Protein AF-A0A6N7MC11-F1 (afdb_monomer)

Structure (mmCIF, N/CA/C/O backbone):
data_AF-A0A6N7MC11-F1
#
_entry.id   AF-A0A6N7MC11-F1
#
loop_
_atom_site.group_PDB
_atom_site.id
_atom_site.type_symbol
_atom_site.label_atom_id
_atom_site.label_alt_id
_atom_site.label_comp_id
_atom_site.label_asym_id
_atom_site.label_entity_id
_atom_site.label_seq_id
_atom_site.pdbx_PDB_ins_code
_atom_site.Cartn_x
_atom_site.Cartn_y
_atom_site.Cartn_z
_atom_site.occupancy
_atom_site.B_iso_or_equiv
_atom_site.auth_seq_id
_atom_site.auth_comp_id
_atom_site.auth_asym_id
_atom_site.auth_atom_id
_atom_site.pdbx_PDB_model_num
ATOM 1 N N . MET A 1 1 ? 7.244 14.736 6.457 1.00 61.81 1 MET A N 1
ATOM 2 C CA . MET A 1 1 ? 5.994 14.275 7.107 1.00 61.81 1 MET A CA 1
ATOM 3 C C . MET A 1 1 ? 4.941 14.004 6.030 1.00 61.81 1 MET A C 1
ATOM 5 O O . MET A 1 1 ? 3.878 14.603 6.044 1.00 61.81 1 MET A O 1
ATOM 9 N N . HIS A 1 2 ? 5.247 13.142 5.059 1.00 86.38 2 HIS A N 1
ATOM 10 C CA . HIS A 1 2 ? 4.304 12.784 3.990 1.00 86.38 2 HIS A CA 1
ATOM 11 C C . HIS A 1 2 ? 3.544 11.497 4.360 1.00 86.38 2 HIS A C 1
ATOM 13 O O . HIS A 1 2 ? 2.333 11.411 4.187 1.00 86.38 2 HIS A O 1
ATOM 19 N N . GLU A 1 3 ? 4.238 10.564 5.009 1.00 92.06 3 GLU A N 1
ATOM 20 C CA . GLU A 1 3 ? 3.768 9.243 5.428 1.00 92.06 3 GLU A CA 1
ATOM 21 C C . GLU A 1 3 ? 2.766 9.316 6.584 1.00 92.06 3 GLU A C 1
ATOM 23 O O . GLU A 1 3 ? 1.801 8.562 6.599 1.00 92.06 3 GLU A O 1
ATOM 28 N N . LEU A 1 4 ? 2.936 10.261 7.519 1.00 91.69 4 LEU A N 1
ATOM 29 C CA . LEU A 1 4 ? 1.954 10.488 8.587 1.00 91.69 4 LEU A CA 1
ATOM 30 C C . LEU A 1 4 ? 0.606 10.942 8.023 1.00 91.69 4 LEU A C 1
ATOM 32 O O . LEU A 1 4 ? -0.427 10.426 8.432 1.00 91.69 4 LEU A O 1
ATOM 36 N N . SER A 1 5 ? 0.613 11.862 7.057 1.00 93.50 5 SER A N 1
ATOM 37 C CA . SER A 1 5 ? -0.615 12.323 6.404 1.00 93.50 5 SER A CA 1
ATOM 38 C C . SER A 1 5 ? -1.299 11.199 5.624 1.00 93.50 5 SER A C 1
ATOM 40 O O . SER A 1 5 ? -2.522 11.097 5.658 1.00 93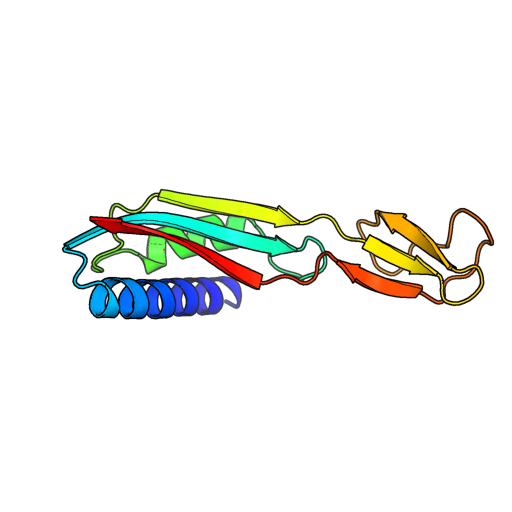.50 5 SER A O 1
ATOM 42 N N . ILE A 1 6 ? -0.519 10.332 4.963 1.00 94.75 6 ILE A N 1
ATOM 43 C CA . ILE A 1 6 ? -1.039 9.121 4.311 1.00 94.75 6 ILE A CA 1
ATOM 44 C C . ILE A 1 6 ? -1.691 8.200 5.346 1.00 94.75 6 ILE A C 1
ATOM 46 O O . ILE A 1 6 ? -2.834 7.795 5.163 1.00 94.75 6 ILE A O 1
ATOM 50 N N . ALA A 1 7 ? -0.991 7.896 6.440 1.00 95.75 7 ALA A N 1
ATOM 51 C CA . ALA A 1 7 ? -1.496 7.010 7.481 1.00 95.75 7 ALA A CA 1
ATOM 52 C C . ALA A 1 7 ? -2.793 7.537 8.105 1.00 95.75 7 ALA A C 1
ATOM 54 O O . ALA A 1 7 ? -3.760 6.791 8.218 1.00 95.75 7 ALA A O 1
ATOM 55 N N . MET A 1 8 ? -2.849 8.828 8.448 1.00 94.31 8 MET A N 1
ATOM 56 C CA . MET A 1 8 ? -4.070 9.455 8.967 1.00 94.31 8 MET A CA 1
ATOM 57 C C . MET A 1 8 ? -5.230 9.321 7.980 1.00 94.31 8 MET A C 1
ATOM 59 O O . MET A 1 8 ? -6.305 8.883 8.370 1.00 94.31 8 MET A O 1
ATOM 63 N N . ASN A 1 9 ? -4.995 9.589 6.692 1.00 95.06 9 ASN A N 1
ATOM 64 C CA . ASN A 1 9 ? -6.033 9.442 5.675 1.00 95.06 9 ASN A CA 1
ATOM 65 C C . ASN A 1 9 ? -6.530 7.990 5.541 1.00 95.06 9 ASN A C 1
ATOM 67 O O . ASN A 1 9 ? -7.727 7.761 5.388 1.00 95.06 9 ASN A O 1
ATOM 71 N N . ILE A 1 10 ? -5.633 7.005 5.644 1.00 95.62 10 ILE A N 1
ATOM 72 C CA . ILE A 1 10 ? -6.000 5.583 5.632 1.00 95.62 10 ILE A CA 1
ATOM 73 C C . ILE A 1 10 ? -6.868 5.229 6.845 1.00 95.62 10 ILE A C 1
ATOM 75 O O . ILE A 1 10 ? -7.872 4.535 6.685 1.00 95.62 10 ILE A O 1
ATOM 79 N N . ILE A 1 11 ? -6.501 5.704 8.039 1.00 95.38 11 ILE A N 1
ATOM 80 C CA . ILE A 1 11 ? -7.270 5.498 9.275 1.00 95.38 11 ILE A CA 1
ATOM 81 C C . ILE A 1 11 ? -8.656 6.141 9.169 1.00 95.38 11 ILE A C 1
ATOM 83 O O . ILE A 1 11 ? -9.638 5.489 9.522 1.00 95.38 11 ILE A O 1
ATOM 87 N N . ASP A 1 12 ? -8.752 7.353 8.619 1.00 94.38 12 ASP A N 1
ATOM 88 C CA . ASP A 1 12 ? -10.028 8.042 8.397 1.00 94.38 12 ASP A CA 1
ATOM 89 C C . ASP A 1 12 ? -10.929 7.242 7.442 1.00 94.38 12 ASP A C 1
ATOM 91 O O . ASP A 1 12 ? -12.065 6.913 7.785 1.00 94.38 12 ASP A O 1
ATOM 95 N N . ILE A 1 13 ? -10.400 6.837 6.278 1.00 93.75 13 ILE A N 1
ATOM 96 C CA . ILE A 1 13 ? -11.125 6.003 5.304 1.00 93.75 13 ILE A CA 1
ATOM 97 C C . ILE A 1 13 ? -11.605 4.707 5.965 1.00 93.75 13 ILE A C 1
ATOM 99 O O . ILE A 1 13 ? -12.758 4.303 5.804 1.00 93.75 13 ILE A O 1
ATOM 103 N N . ALA A 1 14 ? -10.726 4.043 6.710 1.00 94.12 14 ALA A N 1
ATOM 104 C CA . ALA A 1 14 ? -11.042 2.783 7.358 1.00 94.12 14 ALA A CA 1
ATOM 105 C C . ALA A 1 14 ? -12.118 2.933 8.446 1.00 94.12 14 ALA A C 1
ATOM 107 O O . ALA A 1 14 ? -13.023 2.098 8.528 1.00 94.12 14 ALA A O 1
ATOM 108 N N . GLY A 1 15 ? -12.060 4.016 9.225 1.00 93.44 15 GLY A N 1
ATOM 109 C CA . GLY A 1 15 ? -13.084 4.390 10.197 1.00 93.44 15 GLY A CA 1
ATOM 110 C C . GLY A 1 15 ? -14.440 4.630 9.538 1.00 93.44 15 GLY A C 1
ATOM 111 O O . GLY A 1 15 ? -15.430 4.031 9.955 1.00 93.44 15 GLY A O 1
ATOM 112 N N . GLU A 1 16 ? -14.483 5.396 8.444 1.00 93.56 16 GLU A N 1
ATOM 113 C CA . GLU A 1 16 ? -15.725 5.629 7.695 1.00 93.56 16 GLU A CA 1
ATOM 114 C C . GLU A 1 16 ? -16.359 4.326 7.184 1.00 93.56 16 GLU A C 1
ATOM 116 O O . GLU A 1 16 ? -17.582 4.167 7.213 1.00 93.56 16 GLU A O 1
ATOM 121 N N . TYR A 1 17 ? -15.552 3.387 6.678 1.00 92.81 17 TYR A N 1
ATOM 122 C CA . TYR A 1 17 ? -16.062 2.093 6.215 1.00 92.81 17 TYR A CA 1
ATOM 123 C C . TYR A 1 17 ? -16.547 1.213 7.370 1.00 92.81 17 TYR A C 1
ATOM 125 O O . TYR A 1 17 ? -17.582 0.560 7.230 1.00 92.81 17 TYR A O 1
ATOM 133 N N . ALA A 1 18 ? -15.844 1.216 8.505 1.00 92.81 18 ALA A N 1
ATOM 134 C CA . ALA A 1 18 ? -16.267 0.501 9.705 1.00 92.81 18 ALA A CA 1
ATOM 135 C C . ALA A 1 18 ? -17.612 1.032 10.229 1.00 92.81 18 ALA A C 1
ATOM 137 O O . ALA A 1 18 ? -18.524 0.247 10.493 1.00 92.81 18 ALA A O 1
ATOM 138 N N . GLU A 1 19 ? -17.780 2.356 10.281 1.00 93.00 19 GLU A N 1
ATOM 139 C CA . GLU A 1 19 ? -19.044 2.994 10.663 1.00 93.00 19 GLU A CA 1
ATOM 140 C C . GLU A 1 19 ? -20.182 2.627 9.704 1.00 93.00 19 GLU A C 1
ATOM 142 O O . GLU A 1 19 ? -21.252 2.203 10.146 1.00 93.00 19 GLU A O 1
ATOM 147 N N . LYS A 1 20 ? -19.948 2.701 8.386 1.00 93.19 20 LYS A N 1
ATOM 148 C CA . LYS A 1 20 ? -20.934 2.292 7.365 1.00 93.19 20 LYS A CA 1
ATOM 149 C C . LYS A 1 20 ? -21.336 0.820 7.500 1.00 93.19 20 LYS A C 1
ATOM 151 O O . LYS A 1 20 ? -22.482 0.473 7.217 1.00 93.19 20 LYS A O 1
ATOM 156 N N . ALA A 1 21 ? -20.416 -0.034 7.943 1.00 92.00 21 ALA A N 1
ATOM 157 C CA . ALA A 1 21 ? -20.667 -1.448 8.202 1.00 92.00 21 ALA A CA 1
ATOM 158 C C . ALA A 1 21 ? -21.332 -1.721 9.567 1.00 92.00 21 ALA A C 1
ATOM 160 O O . ALA A 1 21 ? -21.673 -2.868 9.844 1.00 92.00 21 ALA A O 1
ATOM 161 N N . ASN A 1 22 ? -21.546 -0.699 10.409 1.00 92.62 22 ASN A N 1
ATOM 162 C CA . ASN A 1 22 ? -21.921 -0.842 11.823 1.00 92.62 22 ASN A CA 1
ATOM 163 C C . ASN A 1 22 ? -20.970 -1.767 12.606 1.00 92.62 22 ASN A C 1
ATOM 165 O O . ASN A 1 22 ? -21.387 -2.444 13.550 1.00 92.62 22 ASN A O 1
ATOM 169 N N . ALA A 1 23 ? -19.700 -1.795 12.203 1.00 91.75 23 ALA A N 1
ATOM 170 C CA . ALA A 1 23 ? -18.676 -2.585 12.855 1.00 91.75 23 ALA A CA 1
ATOM 171 C C . ALA A 1 23 ? -18.364 -2.016 14.240 1.00 91.75 23 ALA A C 1
ATOM 173 O O . ALA A 1 23 ? -18.224 -0.806 14.427 1.00 91.75 23 ALA A O 1
ATOM 174 N N . LYS A 1 24 ? -18.215 -2.905 15.214 1.00 89.06 24 LYS A N 1
ATOM 175 C CA . LYS A 1 24 ? -17.733 -2.577 16.559 1.00 89.06 24 LYS A CA 1
ATOM 176 C C . LYS A 1 24 ? -16.223 -2.717 16.657 1.00 89.06 24 LYS A C 1
ATOM 178 O O . LYS A 1 24 ? -15.611 -2.059 17.497 1.00 89.06 24 LYS A O 1
ATOM 183 N N . VAL A 1 25 ? -15.639 -3.592 15.837 1.00 90.31 25 VAL A N 1
ATOM 184 C CA . VAL A 1 25 ? -14.206 -3.888 15.850 1.00 90.31 25 VAL A CA 1
ATOM 185 C C . VAL A 1 25 ? -13.680 -3.986 14.423 1.00 90.31 25 VAL A C 1
ATOM 187 O O . VAL A 1 25 ? -14.282 -4.630 13.567 1.00 90.31 25 VAL A O 1
ATOM 190 N N . VAL A 1 26 ? -12.519 -3.373 14.181 1.00 94.62 26 VAL A N 1
ATOM 191 C CA . VAL A 1 26 ? -11.732 -3.582 12.961 1.00 94.62 26 VAL A CA 1
ATOM 192 C C . VAL A 1 26 ? -10.536 -4.458 13.321 1.00 94.62 26 VAL A C 1
ATOM 194 O O . VAL A 1 26 ? -9.642 -4.036 14.053 1.00 94.62 26 VAL A O 1
ATOM 197 N N . HIS A 1 27 ? -10.516 -5.689 12.820 1.00 95.06 27 HIS A N 1
ATOM 198 C CA . HIS A 1 27 ? -9.460 -6.658 13.120 1.00 95.06 27 HIS A CA 1
ATOM 199 C C . HIS A 1 27 ? -8.214 -6.415 12.272 1.00 95.06 27 HIS A C 1
ATOM 201 O O . HIS A 1 27 ? -7.098 -6.451 12.787 1.00 95.06 27 HIS A O 1
ATOM 207 N N . ARG A 1 28 ? -8.397 -6.122 10.979 1.00 96.38 28 ARG A N 1
ATOM 208 C CA . ARG A 1 28 ? -7.291 -5.980 10.025 1.00 96.38 28 ARG A CA 1
ATOM 209 C C . ARG A 1 28 ? -7.607 -5.008 8.892 1.00 96.38 28 ARG A C 1
ATOM 211 O O . ARG A 1 28 ? -8.733 -5.002 8.391 1.00 96.38 28 ARG A O 1
ATOM 218 N N . ILE A 1 29 ? -6.599 -4.251 8.463 1.00 96.25 29 ILE A N 1
ATOM 219 C CA . ILE A 1 29 ? -6.601 -3.463 7.225 1.00 96.25 29 ILE A CA 1
ATOM 220 C C . ILE A 1 29 ? -5.480 -3.978 6.325 1.00 96.25 29 ILE A C 1
ATOM 222 O O . ILE A 1 29 ? -4.326 -4.045 6.750 1.00 96.25 29 ILE A O 1
ATOM 226 N N . ASP A 1 30 ? -5.813 -4.2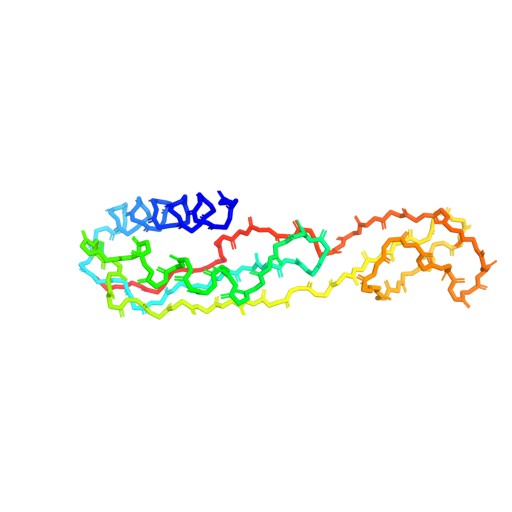81 5.074 1.00 96.69 30 ASP A N 1
ATOM 227 C CA . ASP A 1 30 ? -4.828 -4.555 4.031 1.00 96.69 30 ASP A CA 1
ATOM 228 C C . ASP A 1 30 ? -4.661 -3.322 3.141 1.00 96.69 30 ASP A C 1
ATOM 230 O O . ASP A 1 30 ? -5.638 -2.788 2.608 1.00 96.69 30 ASP A O 1
ATOM 234 N N . ILE A 1 31 ? -3.421 -2.878 2.960 1.00 96.69 31 ILE A N 1
ATOM 235 C CA . ILE A 1 31 ? -3.066 -1.681 2.195 1.00 96.69 31 ILE A CA 1
ATOM 236 C C . ILE A 1 31 ? -2.143 -2.112 1.065 1.00 96.69 31 ILE A C 1
ATOM 238 O O . ILE A 1 31 ? -1.094 -2.694 1.314 1.00 96.69 31 ILE A O 1
ATOM 242 N N . GLU A 1 32 ? -2.512 -1.823 -0.177 1.00 97.38 32 GLU A N 1
ATOM 243 C CA . GLU A 1 32 ? -1.626 -2.028 -1.320 1.00 97.38 32 GLU A CA 1
ATOM 244 C C . GLU A 1 32 ? -0.797 -0.771 -1.552 1.00 97.38 32 GLU A C 1
ATOM 246 O O . GLU A 1 32 ? -1.349 0.318 -1.746 1.00 97.38 32 GLU A O 1
ATOM 251 N N . VAL A 1 33 ? 0.523 -0.943 -1.527 1.00 97.00 33 VAL A N 1
ATOM 252 C CA . VAL A 1 33 ? 1.497 0.128 -1.735 1.00 97.00 33 VAL A CA 1
ATOM 253 C C . VAL A 1 3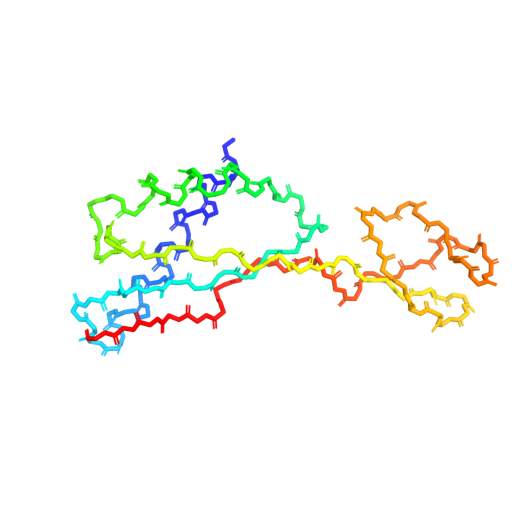3 ? 2.493 -0.324 -2.791 1.00 97.00 33 VAL A C 1
ATOM 255 O O . VAL A 1 33 ? 3.180 -1.335 -2.632 1.00 97.00 33 VAL A O 1
ATOM 258 N N . GLY A 1 34 ? 2.547 0.418 -3.886 1.00 96.25 34 GLY A N 1
ATOM 259 C CA . GLY A 1 34 ? 3.444 0.150 -4.991 1.00 96.25 34 GLY A CA 1
ATOM 260 C C . GLY A 1 34 ? 4.867 0.629 -4.723 1.00 96.25 34 GLY A C 1
ATOM 261 O O . GLY A 1 34 ? 5.073 1.695 -4.142 1.00 96.25 34 GLY A O 1
ATOM 262 N N . GLU A 1 35 ? 5.861 -0.135 -5.170 1.00 94.62 35 GLU A N 1
ATOM 263 C CA . GLU A 1 35 ? 7.285 0.186 -4.970 1.00 94.62 35 GLU A CA 1
ATOM 264 C C . GLU A 1 35 ? 7.727 1.472 -5.693 1.00 94.62 35 GLU A C 1
ATOM 266 O O . GLU A 1 35 ? 8.662 2.143 -5.263 1.00 94.62 35 GLU A O 1
ATOM 271 N N . LEU A 1 36 ? 7.003 1.876 -6.739 1.00 93.75 36 LEU A N 1
ATOM 272 C CA . LEU A 1 36 ? 7.226 3.104 -7.509 1.00 93.75 36 LEU A CA 1
ATOM 273 C C . LEU A 1 36 ? 6.354 4.281 -7.024 1.00 93.75 36 LEU A C 1
ATOM 275 O O . LEU A 1 36 ? 6.338 5.334 -7.665 1.00 93.75 36 LEU A O 1
ATOM 279 N N . SER A 1 37 ? 5.613 4.127 -5.918 1.00 93.25 37 SER A N 1
ATOM 280 C CA . SER A 1 37 ? 4.774 5.191 -5.334 1.00 93.25 37 SER A CA 1
ATOM 281 C C . SER A 1 37 ? 5.583 6.294 -4.639 1.00 93.25 37 SER A C 1
ATOM 283 O O . SER A 1 37 ? 5.064 7.384 -4.404 1.00 93.25 37 SER A O 1
ATOM 285 N N . GLY A 1 38 ? 6.851 6.021 -4.309 1.00 91.38 38 GLY A N 1
ATOM 286 C CA . GLY A 1 38 ? 7.704 6.916 -3.522 1.00 91.38 38 GLY A CA 1
ATOM 287 C C . GLY A 1 38 ? 7.449 6.859 -2.011 1.00 91.38 38 GLY A C 1
ATOM 288 O O . GLY A 1 38 ? 8.063 7.621 -1.267 1.00 91.38 38 GLY A O 1
ATOM 289 N N . VAL A 1 39 ? 6.569 5.965 -1.548 1.00 93.88 39 VAL A N 1
ATOM 290 C CA . VAL A 1 39 ? 6.305 5.741 -0.123 1.00 93.88 39 VAL A CA 1
ATOM 291 C C . VAL A 1 39 ? 7.431 4.922 0.503 1.00 93.88 39 VAL A C 1
ATOM 293 O O . VAL A 1 39 ? 7.804 3.862 0.003 1.00 93.88 39 VAL A O 1
ATOM 296 N N . VAL A 1 40 ? 7.932 5.381 1.649 1.00 94.00 40 VAL A N 1
ATOM 297 C CA . VAL A 1 40 ? 8.871 4.611 2.471 1.00 94.00 40 VAL A CA 1
ATOM 298 C C . VAL A 1 40 ? 8.079 3.668 3.378 1.00 94.00 40 VAL A C 1
ATOM 300 O O . VAL A 1 40 ? 7.420 4.117 4.317 1.00 94.00 40 VAL A O 1
ATOM 303 N N . PHE A 1 41 ? 8.136 2.364 3.098 1.00 92.88 41 PHE A N 1
ATOM 304 C CA . PHE A 1 41 ? 7.323 1.341 3.769 1.00 92.88 41 PHE A CA 1
ATOM 305 C C . PHE A 1 41 ? 7.475 1.360 5.290 1.00 92.88 41 PHE A C 1
ATOM 307 O O . PHE A 1 41 ? 6.480 1.455 6.001 1.00 92.88 41 PHE A O 1
ATOM 314 N N . GLU A 1 42 ? 8.707 1.361 5.794 1.00 93.31 42 GLU A N 1
ATOM 315 C CA . GLU A 1 42 ? 8.990 1.326 7.233 1.00 93.31 42 GLU A CA 1
ATOM 316 C C . GLU A 1 42 ? 8.477 2.595 7.938 1.00 93.31 42 GLU A C 1
ATOM 318 O O . GLU A 1 42 ? 8.014 2.556 9.080 1.00 93.31 42 GLU A O 1
ATOM 323 N N . ALA A 1 43 ? 8.517 3.737 7.244 1.00 94.94 43 ALA A N 1
ATOM 324 C CA . ALA A 1 43 ? 7.982 4.992 7.758 1.00 94.94 43 ALA A CA 1
ATOM 325 C C . ALA A 1 43 ? 6.446 5.001 7.753 1.00 94.94 43 ALA A C 1
ATOM 327 O O . ALA A 1 43 ? 5.846 5.535 8.688 1.00 94.94 43 ALA A O 1
ATOM 328 N N . LEU A 1 44 ? 5.811 4.391 6.745 1.00 95.38 44 LEU A N 1
ATOM 329 C CA . LEU A 1 44 ? 4.362 4.212 6.710 1.00 95.38 44 LEU A CA 1
ATOM 330 C C . LEU A 1 44 ? 3.892 3.251 7.810 1.00 95.38 44 LEU A C 1
ATOM 332 O O . LEU A 1 44 ? 2.945 3.583 8.514 1.00 95.38 44 LEU A O 1
ATOM 336 N N . GLU A 1 45 ? 4.564 2.118 8.020 1.00 94.44 45 GLU A N 1
ATOM 337 C CA . GLU A 1 45 ? 4.257 1.182 9.116 1.00 94.44 45 GLU A CA 1
ATOM 338 C C . GLU A 1 45 ? 4.317 1.890 10.474 1.00 94.44 45 GLU A C 1
ATOM 340 O O . GLU A 1 45 ? 3.365 1.848 11.257 1.00 94.44 45 GLU A O 1
ATOM 345 N N . PHE A 1 46 ? 5.397 2.635 10.724 1.00 94.06 46 PHE A N 1
ATOM 346 C CA . PHE A 1 46 ? 5.529 3.429 11.943 1.00 94.06 46 PHE A CA 1
ATOM 347 C C . PHE A 1 46 ? 4.436 4.503 12.068 1.00 94.06 46 PHE A C 1
ATOM 349 O O . PHE A 1 46 ? 3.901 4.738 13.157 1.00 94.06 46 PHE A O 1
ATOM 356 N N . ALA A 1 47 ? 4.099 5.175 10.967 1.00 95.50 47 ALA A N 1
ATOM 357 C CA . ALA A 1 47 ? 3.055 6.188 10.949 1.00 95.50 47 ALA A CA 1
ATOM 358 C C . ALA A 1 47 ? 1.672 5.589 11.244 1.00 95.50 47 ALA A C 1
ATOM 360 O O . ALA A 1 47 ? 0.938 6.163 12.047 1.00 95.50 47 ALA A O 1
ATOM 361 N N . MET A 1 48 ? 1.348 4.425 10.674 1.00 95.31 48 MET A N 1
ATOM 362 C CA . MET A 1 48 ? 0.097 3.693 10.910 1.00 95.31 48 MET A CA 1
ATOM 363 C C . MET A 1 48 ? -0.078 3.336 12.390 1.00 95.31 48 MET A C 1
ATOM 365 O O . MET A 1 48 ? -1.133 3.605 12.969 1.00 95.31 48 MET A O 1
ATOM 369 N N . GLU A 1 49 ? 0.975 2.830 13.040 1.00 94.12 49 GLU A N 1
ATOM 370 C CA . GLU A 1 49 ? 0.946 2.499 14.473 1.00 94.12 49 GLU A CA 1
ATOM 371 C C . GLU A 1 49 ? 0.691 3.716 15.373 1.00 94.12 49 GLU A C 1
ATOM 373 O O . GLU A 1 49 ? 0.114 3.594 16.456 1.00 94.12 49 GLU A O 1
ATOM 378 N N . ASN A 1 50 ? 1.103 4.910 14.945 1.00 93.88 50 ASN A N 1
ATOM 379 C CA . ASN A 1 50 ? 0.818 6.139 15.680 1.00 93.88 50 ASN A CA 1
ATOM 380 C C . ASN A 1 50 ? -0.554 6.725 15.335 1.00 93.88 50 ASN A C 1
ATOM 382 O O . ASN A 1 50 ? -1.238 7.200 16.240 1.00 93.88 50 ASN A O 1
ATOM 386 N N . ALA A 1 51 ? -0.963 6.665 14.067 1.00 94.69 51 ALA A N 1
ATOM 387 C CA . ALA A 1 51 ? -2.224 7.216 13.583 1.00 94.69 51 ALA A CA 1
ATOM 388 C C . ALA A 1 51 ? -3.447 6.473 14.140 1.00 94.69 51 ALA A C 1
ATOM 390 O O . ALA A 1 51 ? -4.471 7.097 14.398 1.00 94.69 51 ALA A O 1
ATOM 391 N N . LYS A 1 52 ? -3.342 5.160 14.383 1.00 94.31 52 LYS A N 1
ATOM 392 C CA . LYS A 1 52 ? -4.463 4.359 14.900 1.00 94.31 52 LYS A CA 1
ATOM 393 C C . LYS A 1 52 ? -4.781 4.582 16.386 1.00 94.31 52 LYS A C 1
ATOM 395 O O . LYS A 1 52 ? -5.833 4.146 16.851 1.00 94.31 52 LYS A O 1
ATOM 400 N N . LYS A 1 53 ? -3.902 5.236 17.151 1.00 93.06 53 LYS A N 1
ATOM 401 C CA . LYS A 1 53 ? -4.087 5.452 18.599 1.00 93.06 53 LYS A CA 1
ATOM 402 C C . LYS A 1 53 ? -5.311 6.322 18.881 1.00 93.06 53 LYS A C 1
ATOM 404 O O . LYS A 1 53 ? -5.488 7.353 18.241 1.00 93.06 53 LYS A O 1
ATOM 409 N N . ASN A 1 54 ? -6.090 5.966 19.902 1.00 90.38 54 ASN A N 1
ATOM 410 C CA . ASN A 1 54 ? -7.337 6.643 20.272 1.00 90.38 54 ASN A CA 1
ATOM 411 C C . ASN A 1 54 ? -8.416 6.604 19.170 1.00 90.38 54 ASN A C 1
ATOM 413 O O . ASN A 1 54 ? -9.247 7.507 19.085 1.00 90.38 54 ASN A O 1
ATOM 417 N N . THR A 1 55 ? -8.414 5.565 18.330 1.00 90.81 55 THR A N 1
ATOM 418 C CA . THR A 1 55 ? -9.440 5.331 17.299 1.00 90.81 55 THR A CA 1
ATOM 419 C C . THR A 1 55 ? -10.056 3.938 17.462 1.00 90.81 55 THR A C 1
ATOM 421 O O . THR A 1 55 ? -9.516 3.092 18.175 1.00 90.81 55 THR A O 1
ATOM 424 N N . ILE A 1 56 ? -11.156 3.650 16.752 1.00 89.50 56 ILE A N 1
ATOM 425 C CA . ILE A 1 56 ? -11.721 2.285 16.672 1.00 89.50 56 ILE A CA 1
ATOM 426 C C . ILE A 1 56 ? -10.719 1.265 16.093 1.00 89.50 56 ILE A C 1
ATOM 428 O O . ILE A 1 56 ? 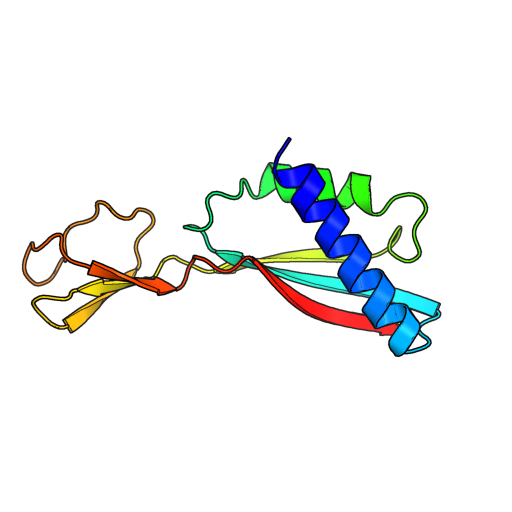-10.869 0.060 16.290 1.00 89.50 56 ILE A O 1
ATOM 432 N N . LEU A 1 57 ? -9.665 1.753 15.431 1.00 93.38 57 LEU A N 1
ATOM 433 C CA . LEU A 1 57 ? -8.633 0.955 14.783 1.00 93.38 57 LEU A CA 1
ATOM 434 C C . LEU A 1 57 ? -7.395 0.722 15.659 1.00 93.38 57 LEU A C 1
ATOM 436 O O . LEU A 1 57 ? -6.402 0.161 15.203 1.00 93.38 57 LEU A O 1
ATOM 440 N N . GLU A 1 58 ? -7.416 1.134 16.929 1.00 94.38 58 GLU A N 1
ATOM 441 C CA . GLU A 1 58 ? -6.232 1.093 17.799 1.00 94.38 58 GLU A CA 1
ATOM 442 C C . GLU A 1 58 ? -5.625 -0.311 17.945 1.00 94.38 58 GLU A C 1
ATOM 444 O O . GLU A 1 58 ? -4.410 -0.461 18.062 1.00 94.38 58 GLU A O 1
ATOM 449 N N . LYS A 1 59 ? -6.462 -1.351 17.892 1.00 93.38 59 LYS A N 1
ATOM 450 C CA . LYS A 1 59 ? -6.041 -2.759 17.989 1.00 93.38 59 LYS A CA 1
ATOM 451 C C . LYS A 1 59 ? -5.953 -3.468 16.638 1.00 93.38 59 LYS A C 1
ATOM 453 O O . LYS A 1 59 ? -5.742 -4.676 16.605 1.00 93.38 59 LYS A O 1
ATOM 458 N N . THR A 1 60 ? -6.125 -2.738 15.543 1.00 95.25 60 THR A N 1
ATOM 459 C CA . THR A 1 60 ? -6.147 -3.295 14.195 1.00 95.25 60 THR A CA 1
ATOM 460 C C . THR A 1 60 ? -4.748 -3.698 13.739 1.00 95.25 60 THR A C 1
ATOM 462 O O . THR A 1 60 ? -3.772 -2.958 13.924 1.00 95.25 60 THR A O 1
ATOM 465 N N . GLU A 1 61 ? -4.661 -4.867 13.108 1.00 95.88 61 GLU A N 1
ATOM 466 C CA . GLU A 1 61 ? -3.484 -5.305 12.363 1.00 95.88 61 GLU A CA 1
ATOM 467 C C . GLU A 1 61 ? -3.406 -4.539 11.036 1.00 95.88 61 GLU A C 1
ATOM 469 O O . GLU A 1 61 ? -4.339 -4.566 10.232 1.00 95.88 61 GLU A O 1
ATOM 474 N N . CYS A 1 62 ? -2.293 -3.848 10.796 1.00 95.31 62 CYS A N 1
ATOM 475 C CA . CYS A 1 62 ? -2.043 -3.156 9.535 1.00 95.31 62 CYS A CA 1
ATOM 476 C C . CYS A 1 62 ? -1.115 -4.014 8.672 1.00 95.31 62 CYS A C 1
ATOM 478 O O . CYS A 1 62 ? 0.046 -4.212 9.025 1.00 95.31 62 CYS A O 1
ATOM 480 N N . SER A 1 63 ? -1.619 -4.522 7.547 1.00 95.75 63 SER A N 1
ATOM 481 C CA . SER A 1 63 ? -0.841 -5.325 6.604 1.00 95.75 63 SER A CA 1
ATOM 482 C C . SER A 1 63 ? -0.556 -4.522 5.340 1.00 95.75 63 SER A C 1
ATOM 484 O O . SER A 1 63 ? -1.476 -4.146 4.613 1.00 95.75 63 SER A O 1
ATOM 486 N N . ILE A 1 64 ? 0.723 -4.260 5.069 1.00 96.00 64 ILE A N 1
ATOM 487 C CA . ILE A 1 64 ? 1.149 -3.604 3.832 1.00 96.00 64 ILE A CA 1
ATOM 488 C C . ILE A 1 64 ? 1.527 -4.663 2.799 1.00 96.00 64 ILE A C 1
ATOM 490 O O . ILE A 1 64 ? 2.475 -5.430 2.967 1.00 96.00 64 ILE A O 1
ATOM 494 N N . ILE A 1 65 ? 0.782 -4.680 1.701 1.00 96.69 65 ILE A N 1
ATOM 495 C CA . ILE A 1 65 ? 1.006 -5.526 0.537 1.00 96.69 65 ILE A CA 1
ATOM 496 C C . ILE A 1 65 ? 1.831 -4.717 -0.462 1.00 96.69 65 ILE A C 1
ATOM 498 O O . ILE A 1 65 ? 1.340 -3.758 -1.062 1.00 96.69 65 ILE A O 1
ATOM 502 N N . ARG A 1 66 ? 3.094 -5.110 -0.634 1.00 95.94 66 ARG A N 1
ATOM 503 C CA . ARG A 1 66 ? 4.009 -4.478 -1.589 1.00 95.94 66 ARG A CA 1
ATOM 504 C C . ARG A 1 66 ? 3.650 -4.909 -3.007 1.00 95.94 66 ARG A C 1
ATOM 506 O O . ARG A 1 66 ? 3.570 -6.108 -3.282 1.00 95.94 66 ARG A O 1
ATOM 513 N N . ILE A 1 67 ? 3.423 -3.940 -3.887 1.00 96.81 67 ILE A N 1
ATOM 514 C CA . ILE A 1 67 ? 3.120 -4.193 -5.296 1.00 96.81 67 ILE A CA 1
ATOM 515 C C . ILE A 1 67 ? 4.365 -3.875 -6.134 1.00 96.81 67 ILE A C 1
ATOM 517 O O . ILE A 1 67 ? 4.797 -2.717 -6.145 1.00 96.81 67 ILE A O 1
ATOM 521 N N . PRO A 1 68 ? 4.948 -4.869 -6.831 1.00 95.25 68 PRO A N 1
ATOM 522 C CA . PRO A 1 68 ? 6.156 -4.647 -7.609 1.00 95.25 68 PRO A CA 1
ATOM 523 C C . PRO A 1 68 ? 5.885 -3.696 -8.772 1.00 95.25 68 PRO A C 1
ATOM 525 O O . PRO A 1 68 ? 4.796 -3.698 -9.367 1.00 95.25 68 PRO A O 1
ATOM 528 N N . GLY A 1 69 ? 6.897 -2.897 -9.099 1.00 95.56 69 GLY A N 1
ATOM 529 C CA . GLY A 1 69 ? 6.887 -2.041 -10.274 1.00 95.56 69 GLY A CA 1
ATOM 530 C C . GLY A 1 69 ? 6.856 -2.860 -11.555 1.00 95.56 69 GLY A C 1
ATOM 531 O O . GLY A 1 69 ? 7.673 -3.759 -11.738 1.00 95.56 69 GLY A O 1
ATOM 532 N N . LYS A 1 70 ? 5.926 -2.537 -12.456 1.00 95.88 70 LYS A N 1
ATOM 533 C CA . LYS A 1 70 ? 5.875 -3.125 -13.797 1.00 95.88 70 LYS A CA 1
ATOM 534 C C . LYS A 1 70 ? 5.686 -2.045 -14.839 1.00 95.88 70 LYS A C 1
ATOM 536 O O . LYS A 1 70 ? 4.879 -1.125 -14.672 1.00 95.88 70 LYS A O 1
ATOM 541 N N . VAL A 1 71 ? 6.416 -2.195 -15.929 1.00 95.81 71 VAL A N 1
ATOM 542 C CA . VAL A 1 71 ? 6.452 -1.253 -17.039 1.00 95.81 71 VAL A CA 1
ATOM 543 C C . VAL A 1 71 ? 6.167 -1.952 -18.358 1.00 95.81 71 VAL A C 1
ATOM 545 O O . VAL A 1 71 ? 6.467 -3.132 -18.529 1.00 95.81 71 VAL A O 1
ATOM 548 N N . HIS A 1 72 ? 5.599 -1.202 -19.293 1.00 96.12 72 HIS A N 1
ATOM 549 C CA . HIS A 1 72 ? 5.360 -1.589 -20.673 1.00 96.12 72 HIS A CA 1
ATOM 550 C C . HIS A 1 72 ? 6.267 -0.764 -21.587 1.00 96.12 72 HIS A C 1
ATOM 552 O O . HIS A 1 72 ? 6.184 0.462 -21.602 1.00 96.12 72 HIS A O 1
ATOM 558 N N . CYS A 1 73 ? 7.137 -1.411 -22.365 1.00 96.25 73 CYS A N 1
ATOM 559 C CA . CYS A 1 73 ? 7.969 -0.708 -23.341 1.00 96.25 73 CYS A CA 1
ATOM 560 C C . CYS A 1 73 ? 7.124 -0.207 -24.519 1.00 96.25 73 CYS A C 1
ATOM 562 O O . CYS A 1 73 ? 6.580 -1.009 -25.277 1.00 96.25 73 CYS A O 1
ATOM 564 N N . GLU A 1 74 ? 7.114 1.103 -24.752 1.00 95.75 74 GLU A N 1
ATOM 565 C CA . GLU A 1 74 ? 6.328 1.722 -25.830 1.00 95.75 74 GLU A CA 1
ATOM 566 C C . GLU A 1 74 ? 6.839 1.359 -27.234 1.00 95.75 74 GLU A C 1
ATOM 568 O O . GLU A 1 74 ? 6.112 1.471 -28.218 1.00 95.75 74 GLU A O 1
ATOM 573 N N . ASN A 1 75 ? 8.096 0.918 -27.349 1.00 96.56 75 ASN A N 1
ATOM 574 C CA . ASN A 1 75 ? 8.722 0.607 -28.635 1.00 96.56 75 ASN A CA 1
ATOM 575 C C . ASN A 1 75 ? 8.505 -0.848 -29.085 1.00 96.56 75 ASN A C 1
ATOM 577 O O . ASN A 1 75 ? 8.287 -1.109 -30.264 1.00 96.56 75 ASN A O 1
ATOM 581 N N . CYS A 1 76 ? 8.600 -1.815 -28.166 1.00 96.38 76 CYS A N 1
ATOM 582 C CA . CYS A 1 76 ? 8.541 -3.244 -28.510 1.00 96.38 76 CYS A CA 1
ATOM 583 C C . CYS A 1 76 ? 7.442 -4.031 -27.782 1.00 96.38 76 CYS A C 1
ATOM 585 O O . CYS A 1 76 ? 7.388 -5.261 -27.910 1.00 96.38 76 CYS A O 1
ATOM 587 N N . SER A 1 77 ? 6.607 -3.326 -27.010 1.00 96.25 77 SER A N 1
ATOM 588 C CA . SER A 1 77 ? 5.483 -3.850 -26.226 1.00 96.25 77 SER A CA 1
ATOM 589 C C . SER A 1 77 ? 5.855 -4.932 -25.213 1.00 96.25 77 SER A C 1
ATOM 591 O O . SER A 1 77 ? 5.011 -5.723 -24.802 1.00 96.25 77 SER A O 1
ATOM 593 N N . TYR A 1 78 ? 7.131 -5.009 -24.832 1.00 96.50 78 TYR A N 1
ATOM 594 C CA . TYR A 1 78 ? 7.589 -5.944 -23.814 1.00 96.50 78 TYR A CA 1
ATOM 595 C C . TYR A 1 78 ? 7.290 -5.396 -22.423 1.00 96.50 78 TYR A C 1
ATOM 597 O O . TYR A 1 78 ? 7.655 -4.259 -22.121 1.00 96.50 78 TYR A O 1
ATOM 605 N N . GLU A 1 79 ? 6.660 -6.217 -21.589 1.00 96.19 79 GLU A N 1
ATOM 606 C CA . GLU A 1 79 ? 6.416 -5.912 -20.183 1.00 96.19 79 GLU A CA 1
ATOM 607 C C . GLU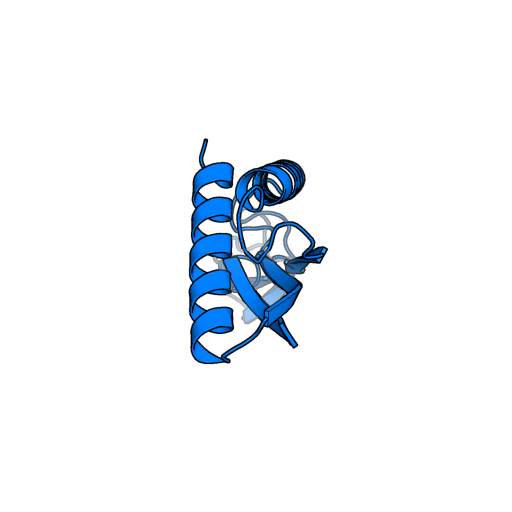 A 1 79 ? 7.488 -6.545 -19.306 1.00 96.19 79 GLU A C 1
ATOM 609 O O . GLU A 1 79 ? 7.875 -7.698 -19.515 1.00 96.19 79 GLU A O 1
ATOM 614 N N . PHE A 1 80 ? 7.966 -5.793 -18.322 1.00 94.62 80 PHE A N 1
ATOM 615 C CA . PHE A 1 80 ? 8.987 -6.262 -17.396 1.00 94.62 80 PHE A CA 1
ATOM 616 C C . PHE A 1 80 ? 8.850 -5.593 -16.033 1.00 94.62 80 PHE A C 1
ATOM 618 O O . PHE A 1 80 ? 8.294 -4.499 -15.911 1.00 94.62 80 PHE A O 1
ATOM 625 N N . ASP A 1 81 ? 9.341 -6.287 -15.010 1.00 94.44 81 ASP A N 1
ATOM 626 C CA . ASP A 1 81 ? 9.400 -5.752 -13.658 1.00 94.44 81 ASP A CA 1
ATOM 627 C C . ASP A 1 81 ? 10.563 -4.762 -13.547 1.00 94.44 81 ASP A C 1
ATOM 629 O O . ASP A 1 81 ? 11.613 -4.940 -14.174 1.00 94.44 81 ASP A O 1
ATOM 633 N N . THR A 1 82 ? 10.376 -3.713 -12.754 1.00 91.62 82 THR A N 1
ATOM 634 C CA . THR A 1 82 ? 11.412 -2.714 -12.506 1.00 91.62 82 THR A CA 1
ATOM 635 C C . THR A 1 82 ? 11.278 -2.117 -11.113 1.00 91.62 82 THR A C 1
ATOM 637 O O . THR A 1 82 ? 10.175 -1.852 -10.636 1.00 91.62 82 THR A O 1
ATOM 640 N N . ASP A 1 83 ? 12.415 -1.868 -10.477 1.00 85.69 83 ASP A N 1
ATOM 641 C CA . ASP A 1 83 ? 12.522 -1.149 -9.207 1.00 85.69 83 ASP A CA 1
ATOM 642 C C . ASP A 1 83 ? 12.640 0.373 -9.410 1.00 85.69 83 ASP A C 1
ATOM 644 O O . ASP A 1 83 ? 12.467 1.152 -8.473 1.00 85.69 83 ASP A O 1
ATOM 648 N N . ASN A 1 84 ? 12.918 0.820 -10.640 1.00 83.88 84 ASN A N 1
ATOM 649 C CA . ASN A 1 84 ? 13.053 2.230 -10.982 1.00 83.88 84 ASN A CA 1
ATOM 650 C C . ASN A 1 84 ? 12.641 2.529 -12.438 1.00 83.88 84 ASN A C 1
ATOM 652 O O . ASN 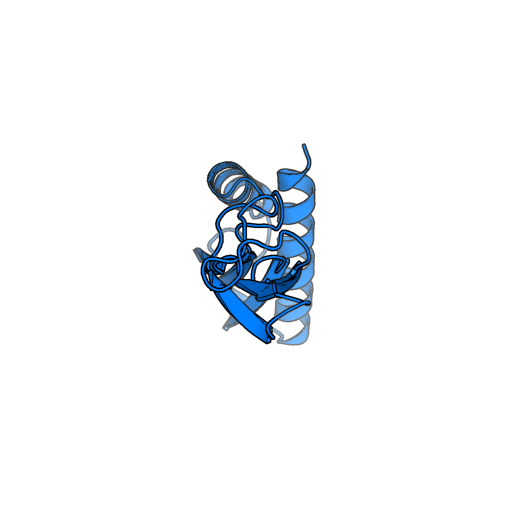A 1 84 ? 12.640 1.668 -13.310 1.00 83.88 84 ASN A O 1
ATOM 656 N N . VAL A 1 85 ? 12.294 3.782 -12.728 1.00 80.12 85 VAL A N 1
ATOM 657 C CA . VAL A 1 85 ? 11.789 4.202 -14.055 1.00 80.12 85 VAL A CA 1
ATOM 658 C C . VAL A 1 85 ? 12.881 4.477 -15.093 1.00 80.12 85 VAL A C 1
ATOM 660 O O . VAL A 1 85 ? 12.578 4.910 -16.201 1.00 80.12 85 VAL A O 1
ATOM 663 N N . TYR A 1 86 ? 14.147 4.274 -14.732 1.00 85.56 86 TYR A N 1
ATOM 664 C CA . TYR A 1 86 ? 15.306 4.557 -15.579 1.00 85.56 86 TYR A CA 1
ATOM 665 C C . TYR A 1 86 ? 15.922 3.286 -16.179 1.00 85.56 86 TYR A C 1
ATOM 667 O O . TYR A 1 86 ? 16.925 3.369 -16.885 1.00 85.56 86 TYR A O 1
ATOM 675 N N . THR A 1 87 ? 15.325 2.122 -15.923 1.00 87.12 87 THR A N 1
ATOM 676 C CA . THR A 1 87 ? 15.737 0.834 -16.486 1.00 87.12 87 THR A CA 1
ATOM 677 C C . THR A 1 87 ? 15.440 0.779 -17.983 1.00 87.12 87 THR A C 1
ATOM 679 O O . THR A 1 87 ? 14.324 1.064 -18.413 1.00 87.12 87 THR A O 1
ATOM 682 N N . GLU A 1 88 ? 16.422 0.399 -18.796 1.00 93.50 88 GLU A N 1
ATOM 683 C CA . GLU A 1 88 ? 16.207 0.161 -20.225 1.00 93.50 88 GLU A CA 1
ATOM 684 C C . GLU A 1 88 ? 15.422 -1.130 -20.472 1.00 93.50 88 GLU A C 1
ATOM 686 O O . GLU A 1 88 ? 15.511 -2.099 -19.716 1.00 93.50 88 GLU A O 1
ATOM 691 N N . CYS A 1 89 ? 14.663 -1.172 -21.565 1.00 94.81 89 CYS A N 1
ATOM 692 C CA . CYS A 1 89 ? 13.937 -2.372 -21.941 1.00 94.81 89 CYS A CA 1
ATOM 693 C C . CYS A 1 89 ? 14.921 -3.518 -22.239 1.00 94.81 89 CYS A C 1
ATOM 695 O O . CYS A 1 89 ? 15.699 -3.412 -23.192 1.00 94.81 89 CYS A O 1
ATOM 697 N N . PRO A 1 90 ? 14.827 -4.674 -21.554 1.00 95.00 90 PRO A N 1
ATOM 698 C CA . PRO A 1 90 ? 15.773 -5.779 -21.736 1.00 95.00 90 PRO A CA 1
ATOM 699 C C . PRO A 1 90 ? 15.659 -6.459 -23.111 1.00 95.00 90 PRO A C 1
ATOM 701 O O . PRO A 1 90 ? 16.507 -7.269 -23.476 1.00 95.00 90 PRO A O 1
ATOM 704 N N . LYS A 1 91 ? 14.604 -6.157 -23.881 1.00 96.31 91 LYS A N 1
ATOM 705 C CA . LYS A 1 91 ? 14.361 -6.736 -25.208 1.00 96.31 91 LYS A CA 1
ATOM 706 C C . LYS A 1 91 ? 14.891 -5.870 -26.354 1.00 96.31 91 LYS A C 1
ATOM 708 O O . LYS A 1 91 ? 15.315 -6.420 -27.366 1.00 96.31 91 LYS A O 1
ATOM 713 N N . CYS A 1 92 ? 14.824 -4.543 -26.240 1.00 96.44 92 CYS A N 1
ATOM 714 C CA . CYS A 1 92 ? 15.178 -3.633 -27.338 1.00 96.44 92 CYS A CA 1
ATOM 715 C C . CYS A 1 92 ? 16.121 -2.483 -26.956 1.00 96.44 92 CYS A C 1
ATOM 717 O O . CYS A 1 92 ? 16.547 -1.760 -27.853 1.00 96.44 92 CYS A O 1
ATOM 719 N N . GLY A 1 93 ? 16.441 -2.302 -25.670 1.00 95.00 93 GLY A N 1
ATOM 720 C CA . GLY A 1 93 ? 17.312 -1.233 -25.169 1.00 95.00 93 GLY A CA 1
ATOM 721 C C . GLY A 1 93 ? 16.690 0.170 -25.170 1.00 95.00 93 GLY A C 1
ATOM 722 O O . GLY A 1 93 ? 17.392 1.144 -24.926 1.00 95.00 93 GLY A O 1
ATOM 723 N N . ASP A 1 94 ? 15.394 0.306 -25.471 1.00 94.62 94 ASP A N 1
ATOM 724 C CA . ASP A 1 94 ? 14.700 1.600 -25.411 1.00 94.62 94 ASP A CA 1
ATOM 725 C C . ASP A 1 94 ? 14.351 1.962 -23.957 1.00 94.62 94 ASP A C 1
ATOM 727 O O . ASP A 1 94 ? 14.072 1.085 -23.141 1.00 94.62 94 ASP A O 1
ATOM 731 N N . TYR A 1 95 ? 14.325 3.255 -23.647 1.00 93.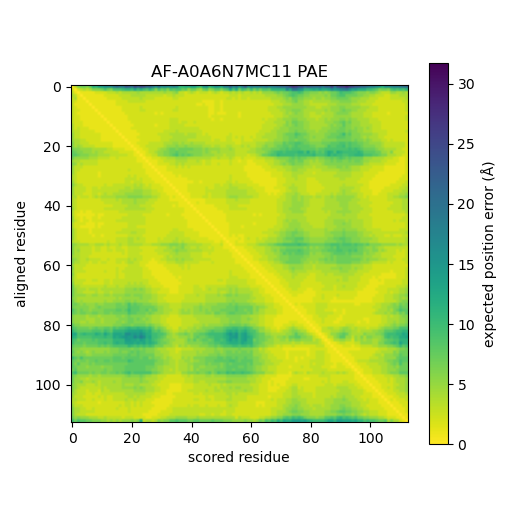19 95 TYR A N 1
ATOM 732 C CA . TYR A 1 95 ? 13.969 3.788 -22.327 1.00 93.19 95 TYR A CA 1
ATOM 733 C C . TYR A 1 95 ? 12.507 4.242 -22.253 1.00 93.19 95 TYR A C 1
ATOM 735 O O . TYR A 1 95 ? 11.990 4.470 -21.159 1.00 93.19 95 TYR A O 1
ATOM 743 N N . ARG A 1 96 ? 11.835 4.390 -23.404 1.00 93.94 96 ARG A N 1
ATOM 744 C CA . ARG A 1 96 ? 10.425 4.786 -23.472 1.00 93.94 96 ARG A CA 1
ATOM 745 C C . ARG A 1 96 ? 9.544 3.662 -22.953 1.00 93.94 96 ARG A C 1
ATOM 747 O O . ARG A 1 96 ? 9.441 2.590 -23.561 1.00 93.94 96 ARG A O 1
ATOM 754 N N . GLN A 1 97 ? 8.933 3.923 -21.809 1.00 93.75 97 GLN A N 1
ATOM 755 C CA . GLN A 1 97 ? 8.143 2.953 -21.080 1.00 93.75 97 GLN A CA 1
ATOM 756 C C . GLN A 1 97 ? 7.021 3.636 -20.304 1.00 93.75 97 GLN A C 1
ATOM 758 O O . GLN A 1 97 ? 7.191 4.729 -19.760 1.00 93.75 97 GLN A O 1
ATOM 763 N N . GLU A 1 98 ? 5.894 2.947 -20.219 1.00 94.38 98 GLU A N 1
ATOM 764 C CA . GLU A 1 98 ? 4.746 3.331 -19.413 1.00 94.38 98 GLU A CA 1
ATOM 765 C C . GLU A 1 98 ? 4.713 2.475 -18.146 1.00 94.38 98 GLU A C 1
ATOM 767 O O . GLU A 1 98 ? 4.888 1.261 -18.208 1.00 94.38 98 GLU A O 1
ATOM 772 N N . ILE A 1 99 ? 4.475 3.085 -16.984 1.00 94.50 99 ILE A N 1
ATOM 773 C CA . ILE A 1 99 ? 4.274 2.325 -15.745 1.00 94.50 99 ILE A CA 1
ATOM 774 C C . ILE A 1 99 ? 2.839 1.820 -15.710 1.00 94.50 99 ILE A C 1
ATOM 776 O O . ILE A 1 99 ? 1.906 2.619 -15.646 1.00 94.50 99 ILE A O 1
ATOM 780 N N . ILE A 1 100 ? 2.687 0.501 -15.679 1.00 95.75 100 ILE A N 1
ATOM 781 C CA . ILE A 1 100 ? 1.388 -0.177 -15.649 1.00 95.75 100 ILE A CA 1
ATOM 782 C C . ILE A 1 100 ? 1.051 -0.753 -14.266 1.00 95.75 100 ILE A C 1
ATOM 784 O O . ILE A 1 100 ? -0.106 -1.076 -14.012 1.00 95.75 100 ILE A O 1
ATOM 788 N N . GLN A 1 101 ? 2.036 -0.873 -13.366 1.00 96.38 101 GLN A N 1
ATOM 789 C CA . GLN A 1 101 ? 1.857 -1.349 -11.988 1.00 96.38 101 GLN A CA 1
ATOM 790 C C . GLN A 1 101 ? 2.945 -0.781 -11.064 1.00 96.38 101 GLN A C 1
ATOM 792 O O . GLN A 1 101 ? 4.034 -0.431 -11.5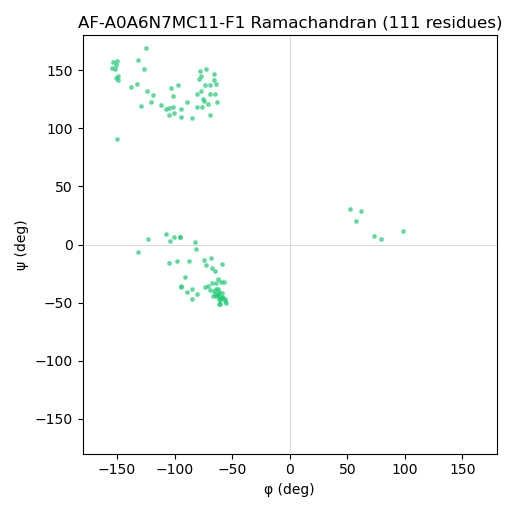24 1.00 96.38 101 GLN A O 1
ATOM 797 N N . GLY A 1 102 ? 2.685 -0.727 -9.758 1.00 95.31 102 GLY A N 1
ATOM 798 C CA . GLY A 1 102 ? 3.654 -0.316 -8.738 1.00 95.31 102 GLY A CA 1
ATOM 799 C C . GLY A 1 102 ? 3.500 1.137 -8.300 1.00 95.31 102 GLY A C 1
ATOM 800 O O . GLY A 1 102 ? 4.365 1.658 -7.606 1.00 95.31 102 GLY A O 1
ATOM 801 N N . ARG A 1 103 ? 2.405 1.806 -8.672 1.00 95.00 103 ARG A N 1
ATOM 802 C CA . ARG A 1 103 ? 2.049 3.165 -8.209 1.00 95.00 103 ARG A CA 1
ATOM 803 C C . ARG A 1 103 ? 0.879 3.177 -7.225 1.00 95.00 103 ARG A C 1
ATOM 805 O O . ARG A 1 103 ? 0.329 4.233 -6.925 1.00 95.00 103 ARG A O 1
ATOM 812 N N . GLU A 1 104 ? 0.462 2.009 -6.762 1.00 95.75 104 GLU A N 1
ATOM 813 C CA . GLU A 1 104 ? -0.701 1.848 -5.907 1.00 95.75 104 GLU A CA 1
ATOM 814 C C . GLU A 1 104 ? -0.470 2.511 -4.546 1.00 95.75 104 GLU A C 1
ATOM 816 O O . GLU A 1 104 ? 0.617 2.451 -3.974 1.00 95.75 104 GLU A O 1
ATOM 821 N N . LEU A 1 105 ? -1.521 3.132 -4.023 1.00 95.31 105 LEU A N 1
ATOM 822 C CA . LEU A 1 105 ? -1.640 3.522 -2.626 1.00 95.31 105 LEU A CA 1
ATOM 823 C C . LEU A 1 105 ? -3.127 3.482 -2.289 1.00 95.31 105 LEU A C 1
ATOM 825 O O . LEU A 1 105 ? -3.861 4.435 -2.558 1.00 95.31 105 LEU A O 1
ATOM 829 N N . ARG A 1 106 ? -3.602 2.332 -1.806 1.00 94.25 106 ARG A N 1
ATOM 830 C CA . ARG A 1 106 ? -5.035 2.119 -1.565 1.00 94.25 106 ARG A CA 1
ATOM 831 C C . ARG A 1 106 ? -5.305 1.122 -0.450 1.00 94.25 106 ARG A C 1
ATOM 833 O O . ARG A 1 106 ? -4.555 0.170 -0.260 1.00 94.25 106 ARG A O 1
ATOM 840 N N . VAL A 1 107 ? -6.436 1.300 0.227 1.00 94.94 107 VAL A N 1
ATOM 841 C CA . VAL A 1 107 ? -7.001 0.286 1.125 1.00 94.94 107 VAL A CA 1
ATOM 842 C C . VAL A 1 107 ? -7.643 -0.809 0.274 1.00 94.94 107 VAL A C 1
ATOM 844 O O . VAL A 1 107 ? -8.559 -0.537 -0.501 1.00 94.94 107 VAL A O 1
ATOM 847 N N . LYS A 1 108 ? -7.142 -2.039 0.393 1.00 95.75 108 LYS A N 1
ATOM 848 C CA . LYS A 1 108 ? -7.616 -3.210 -0.357 1.00 95.75 108 LYS A CA 1
ATOM 849 C C . LYS A 1 108 ? -8.811 -3.871 0.319 1.00 95.75 108 LYS A C 1
ATOM 851 O O . LYS A 1 108 ? -9.791 -4.198 -0.347 1.00 95.75 108 LYS A O 1
ATOM 856 N N . SER A 1 109 ? -8.716 -4.084 1.627 1.00 95.19 109 SER A N 1
ATOM 857 C CA . SER A 1 109 ? -9.735 -4.784 2.408 1.00 95.19 109 SER A CA 1
ATOM 858 C C . SER A 1 109 ? -9.713 -4.364 3.870 1.00 95.19 109 SER A C 1
ATOM 860 O O . SER A 1 109 ? -8.674 -3.992 4.415 1.00 95.19 109 SER A O 1
ATOM 862 N N . LEU A 1 110 ? -10.885 -4.464 4.498 1.00 95.19 110 LEU A N 1
ATOM 863 C CA . LEU A 1 110 ? -11.075 -4.342 5.937 1.00 95.19 110 LEU A CA 1
ATOM 864 C C . LEU A 1 110 ? -11.756 -5.604 6.456 1.00 95.19 110 LEU A C 1
ATOM 866 O O . LEU A 1 110 ? -12.764 -6.041 5.902 1.00 95.19 110 LEU A O 1
ATOM 870 N N . THR A 1 111 ? -11.216 -6.166 7.531 1.00 95.50 111 THR A N 1
ATOM 871 C CA . THR A 1 111 ? -11.848 -7.265 8.268 1.00 95.50 111 THR A CA 1
ATOM 872 C C . THR A 1 111 ? -12.502 -6.691 9.513 1.00 95.50 111 THR A C 1
ATOM 874 O O . THR A 1 111 ? -11.810 -6.118 10.357 1.00 95.50 111 THR A O 1
ATOM 877 N N . VAL A 1 112 ? -13.823 -6.827 9.621 1.00 94.25 112 VAL A N 1
ATOM 878 C CA . VAL A 1 112 ? -14.636 -6.180 10.658 1.00 94.25 112 VAL A CA 1
ATOM 879 C C . VAL A 1 112 ? -15.604 -7.154 11.331 1.00 94.25 112 VAL A C 1
ATOM 881 O O . VAL A 1 112 ? -15.937 -8.186 10.746 1.00 94.25 112 VAL A O 1
ATOM 884 N N . GLU A 1 113 ? -16.048 -6.806 12.541 1.00 87.69 113 GLU A N 1
ATOM 885 C CA . GLU A 1 113 ? -17.068 -7.507 13.343 1.00 87.69 113 GLU A CA 1
ATOM 886 C C . GLU A 1 113 ? -18.119 -6.538 13.894 1.00 87.69 113 GLU A C 1
ATOM 888 O O . GLU A 1 113 ? -17.724 -5.448 14.378 1.00 87.69 113 GLU A O 1
#

Sequence (113 aa):
MHELSIAMNIIDIAGEYAEKANAKVVHRIDIEVGELSGVVFEALEFAMENAKKNTILEKTECSIIRIPGKVHCENCSYEFDTDNVYTECPKCGDYRQEIIQGRELRVKSLTVE

Solvent-accessible surface area (backbone atoms only — not comparable to full-atom values): 6342 Å² total; per-residue (Å²): 128,64,41,48,57,50,25,42,52,52,49,51,54,52,49,55,52,34,56,76,66,69,37,80,41,40,56,33,38,36,31,37,38,11,64,63,50,78,70,58,62,71,55,32,54,56,22,37,68,59,52,24,55,98,46,78,43,52,81,34,45,78,44,79,44,80,33,70,20,28,32,36,25,76,83,79,70,51,71,48,78,40,89,56,88,82,59,55,36,94,87,77,65,48,61,57,59,45,79,79,42,11,64,45,78,46,81,73,49,76,44,68,77

Secondary structure (DSSP, 8-state):
--HHHHHHHHHHHHHHHHHHTT-S-EEEEEEEEETTS---HHHHHHHHHHHTTTSTTTT-EEEEEEE--EEEETTT--EEE-SSTTPPPTTT----EEEEES--EEEEEEEE-

pLDDT: mean 93.65, std 4.12, range [61.81, 97.38]

Nearest PDB structures (foldseek):
  3a43-assembly2_B  TM=9.180E-01  e=4.654E-11  Thermococcus kodakarensis KOD1
  5auo-assembly1_A  TM=8.099E-01  e=9.945E-12  Thermococcu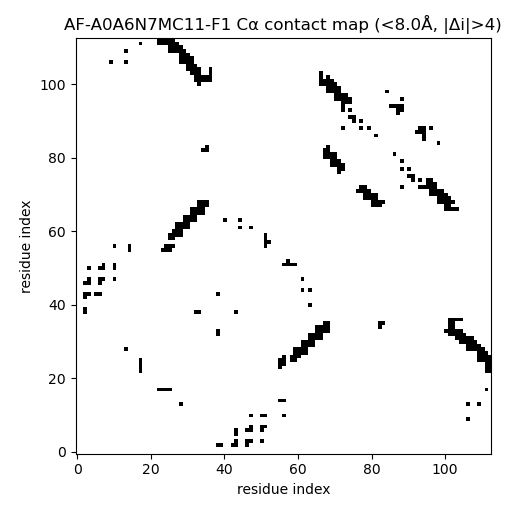s kodakarensis KOD1
  5yxy-assembly1_D  TM=8.760E-01  e=1.414E-10  Thermococcus kodakarensis KOD1
  5yxy-assembly3_F  TM=8.792E-01  e=1.600E-10  Thermococcus kodakarensis KOD1
  5yy0-assembly1_B  TM=8.681E-01  e=2.788E-10  Thermococcus kodakarensis KOD1

Foldseek 3Di:
DVLLVLLLVQLVVLQVVCVVVVFQAWAEWEWEAFLAQPDDPVSNVVSNCVNCPPHSCNNYHYHYDYKFWWKAAPPPRDIDTDNDLQDADPPPRHSRIDTPIRNGTDTDDIDGD

Mean predicted aligned error: 3.78 Å

Radius of gyration: 17.4 Å; Cα contacts (8 Å, |Δi|>4): 219; chains: 1; bounding box: 39×22×49 Å